Protein AF-A0A846A8C5-F1 (afdb_monomer)

Sequence (74 aa):
MSGVPKFKKKGRDDSFTLDGSITVGFNRIKLPRIGWVKTYEILPDNVSPKSVTISRKSDRWFVSFTLRNYTSNY

Structure (mmCIF, N/CA/C/O backbone):
data_AF-A0A846A8C5-F1
#
_entry.id   AF-A0A846A8C5-F1
#
loop_
_atom_site.group_PDB
_atom_site.id
_atom_site.type_symbol
_atom_site.label_atom_id
_atom_site.label_alt_id
_atom_site.label_comp_id
_atom_site.label_asym_id
_atom_site.label_entity_id
_atom_site.label_seq_id
_atom_site.pdbx_PDB_ins_code
_ato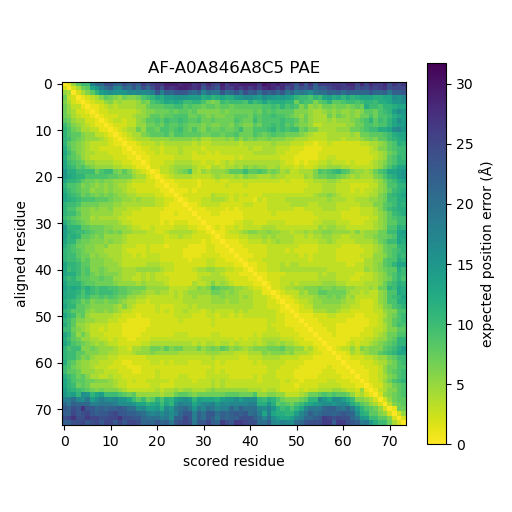m_site.Cartn_x
_atom_site.Cartn_y
_atom_site.Cartn_z
_atom_site.occupancy
_atom_site.B_iso_or_equiv
_atom_site.auth_seq_id
_atom_site.auth_comp_id
_atom_site.auth_asym_id
_atom_site.auth_atom_id
_atom_site.pdbx_PDB_model_num
ATOM 1 N N . MET A 1 1 ? 26.739 -15.735 -0.935 1.00 46.75 1 MET A N 1
ATOM 2 C CA . MET A 1 1 ? 26.327 -15.711 -2.356 1.00 46.75 1 MET A CA 1
ATOM 3 C C . MET A 1 1 ? 24.827 -15.475 -2.412 1.00 46.75 1 MET A C 1
ATOM 5 O O . MET A 1 1 ? 24.077 -16.312 -1.925 1.00 46.75 1 MET A O 1
ATOM 9 N N . SER A 1 2 ? 24.380 -14.324 -2.913 1.00 59.03 2 SER A N 1
ATOM 10 C CA . SER A 1 2 ? 22.957 -14.073 -3.164 1.00 59.03 2 SER A CA 1
ATOM 11 C C . SER A 1 2 ? 22.517 -14.936 -4.347 1.00 59.03 2 SER A C 1
ATOM 13 O O . SER A 1 2 ? 22.855 -14.645 -5.491 1.00 59.03 2 SER A O 1
ATOM 15 N N . GLY A 1 3 ? 21.857 -16.054 -4.042 1.00 76.94 3 GLY A N 1
ATOM 16 C CA . GLY A 1 3 ? 21.329 -16.986 -5.034 1.00 76.94 3 GLY A CA 1
ATOM 17 C C . GLY A 1 3 ? 20.189 -16.388 -5.860 1.00 76.94 3 GLY A C 1
ATOM 18 O O . GLY A 1 3 ? 19.626 -15.352 -5.508 1.00 76.94 3 GLY A O 1
ATOM 19 N N . VAL A 1 4 ? 19.860 -17.074 -6.955 1.00 86.31 4 VAL A N 1
ATOM 20 C CA . VAL A 1 4 ? 18.807 -16.702 -7.911 1.00 86.31 4 VAL A CA 1
ATOM 21 C C . VAL A 1 4 ? 17.478 -16.343 -7.221 1.00 86.31 4 VAL A C 1
ATOM 23 O O . VAL A 1 4 ? 17.148 -16.924 -6.178 1.00 86.31 4 VAL A O 1
ATOM 26 N N . PRO A 1 5 ? 16.702 -15.395 -7.782 1.00 87.88 5 PRO A N 1
ATOM 27 C CA . PRO A 1 5 ? 15.430 -14.985 -7.2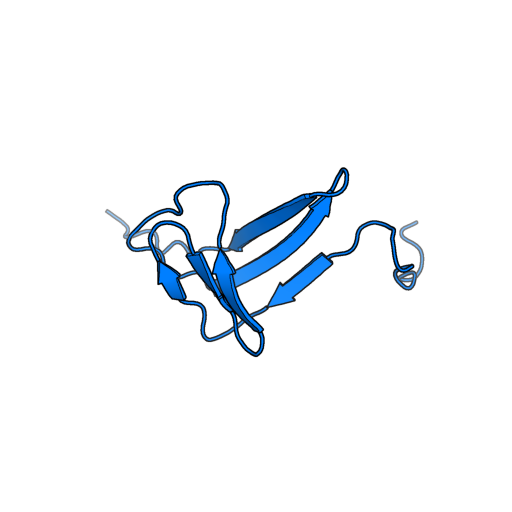03 1.00 87.88 5 PRO A CA 1
ATOM 28 C C . PRO A 1 5 ? 14.489 -16.185 -7.073 1.00 87.88 5 PRO A C 1
ATOM 30 O O . PRO A 1 5 ? 14.303 -16.963 -8.007 1.00 87.88 5 PRO A O 1
ATOM 33 N N . LYS A 1 6 ? 13.893 -16.340 -5.889 1.00 86.62 6 LYS A N 1
ATOM 34 C CA . LYS A 1 6 ? 12.912 -17.391 -5.611 1.00 86.62 6 LYS A CA 1
ATOM 35 C C . LYS A 1 6 ? 11.511 -16.840 -5.820 1.00 86.62 6 LYS A C 1
ATOM 37 O O . LYS A 1 6 ? 11.201 -15.739 -5.365 1.00 86.62 6 LYS A O 1
ATOM 42 N N . PHE A 1 7 ? 10.655 -17.628 -6.458 1.00 87.50 7 PHE A N 1
ATOM 43 C CA . PHE A 1 7 ? 9.241 -17.293 -6.566 1.00 87.50 7 PHE A CA 1
ATOM 44 C C . PHE A 1 7 ? 8.603 -17.166 -5.178 1.00 87.50 7 PHE A C 1
ATOM 46 O O . PHE A 1 7 ? 8.884 -17.953 -4.269 1.00 87.50 7 PHE A O 1
ATOM 53 N N . LYS A 1 8 ? 7.725 -16.170 -5.022 1.00 85.44 8 LYS A N 1
ATOM 54 C CA . LYS A 1 8 ? 6.927 -16.004 -3.805 1.00 85.44 8 LYS A CA 1
ATOM 55 C C . LYS A 1 8 ? 5.928 -17.155 -3.666 1.00 85.44 8 LYS A C 1
ATOM 57 O O . LYS A 1 8 ? 5.316 -17.578 -4.645 1.00 85.44 8 LYS A O 1
ATOM 62 N N . LYS A 1 9 ? 5.726 -17.626 -2.434 1.00 88.94 9 LYS A N 1
ATOM 63 C CA . LYS A 1 9 ? 4.694 -18.612 -2.086 1.00 88.94 9 LYS A CA 1
ATOM 64 C C . LYS A 1 9 ? 3.499 -17.889 -1.467 1.00 88.94 9 LYS A C 1
ATOM 66 O O . LYS A 1 9 ? 3.686 -17.080 -0.568 1.00 88.94 9 LYS A O 1
ATOM 71 N N . LYS A 1 10 ? 2.284 -18.215 -1.911 1.00 86.75 10 LYS A N 1
ATOM 72 C CA . LYS A 1 10 ? 1.038 -17.670 -1.348 1.00 86.75 10 LYS A CA 1
ATOM 73 C C . LYS A 1 10 ? 0.943 -17.955 0.157 1.00 86.75 10 LYS A C 1
ATOM 75 O O . LYS A 1 10 ? 1.237 -19.073 0.583 1.00 86.75 10 LYS A O 1
ATOM 80 N N . GLY A 1 11 ? 0.509 -16.968 0.938 1.00 85.12 11 GLY A N 1
ATOM 81 C CA . GLY A 1 11 ? 0.364 -17.080 2.392 1.00 85.12 11 GLY A CA 1
ATOM 82 C C . GLY A 1 11 ? 1.662 -16.839 3.164 1.00 85.12 11 GLY A C 1
ATOM 83 O O . GLY A 1 11 ? 1.664 -16.927 4.389 1.00 85.12 11 GLY A O 1
ATOM 84 N N . ARG A 1 12 ? 2.764 -16.533 2.469 1.00 85.94 12 ARG A N 1
ATOM 85 C CA . ARG A 1 12 ? 4.040 -16.155 3.072 1.00 85.94 12 ARG A CA 1
ATOM 86 C C . ARG A 1 12 ? 4.495 -14.827 2.484 1.00 85.94 12 ARG A C 1
ATOM 88 O O . ARG A 1 12 ? 4.756 -14.746 1.287 1.00 85.94 12 ARG A O 1
ATOM 95 N N . ASP A 1 13 ? 4.629 -13.819 3.344 1.00 88.00 13 ASP A N 1
ATOM 96 C CA . ASP A 1 13 ? 5.103 -12.482 2.968 1.00 88.00 13 ASP A CA 1
ATOM 97 C C . ASP A 1 13 ? 4.310 -11.897 1.777 1.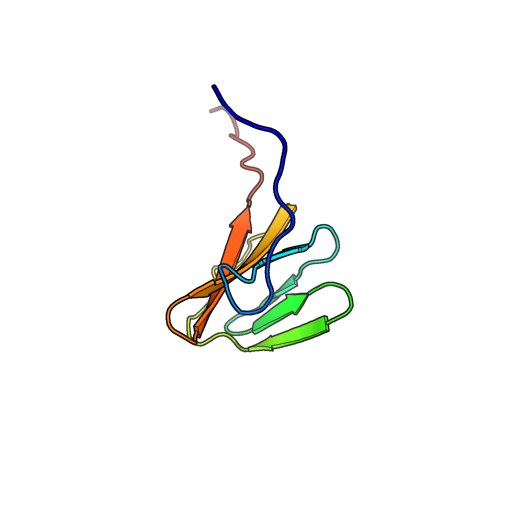00 88.00 13 ASP A C 1
ATOM 99 O O . ASP A 1 13 ? 4.871 -11.331 0.828 1.00 88.00 13 ASP A O 1
ATOM 103 N N . ASP A 1 14 ? 2.980 -12.082 1.816 1.00 92.62 14 ASP A N 1
ATOM 104 C CA . ASP A 1 14 ? 2.069 -11.606 0.777 1.00 92.62 14 ASP A CA 1
ATOM 105 C C . ASP A 1 14 ? 2.162 -10.078 0.709 1.00 92.62 14 ASP A C 1
ATOM 107 O O . ASP A 1 14 ? 1.807 -9.367 1.651 1.00 92.62 14 ASP A O 1
ATOM 111 N N . SER A 1 15 ? 2.663 -9.562 -0.409 1.00 94.56 15 SER A N 1
ATOM 112 C CA . SER A 1 15 ? 2.747 -8.127 -0.642 1.00 94.56 15 SER A CA 1
ATOM 113 C C . SER A 1 15 ? 2.728 -7.787 -2.119 1.00 94.56 15 SER A C 1
ATOM 115 O O . SER A 1 15 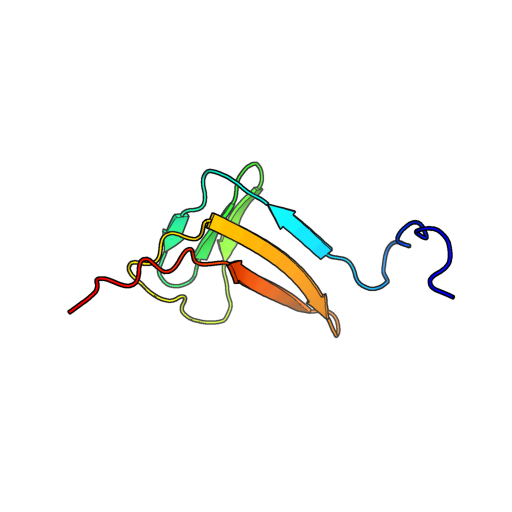? 3.227 -8.555 -2.950 1.00 94.56 15 SER A O 1
ATOM 117 N N . PHE A 1 16 ? 2.168 -6.621 -2.421 1.00 92.38 16 PHE A N 1
ATOM 118 C CA . PHE A 1 16 ? 2.127 -6.045 -3.754 1.00 92.38 16 PHE A CA 1
ATOM 119 C C . PHE A 1 16 ? 2.336 -4.534 -3.683 1.00 92.38 16 PHE A C 1
ATOM 121 O O . PHE A 1 16 ? 1.900 -3.871 -2.741 1.00 92.38 16 PHE A O 1
ATOM 128 N N . THR A 1 17 ? 3.012 -4.002 -4.694 1.00 94.31 17 THR A N 1
ATOM 129 C CA . THR A 1 17 ? 3.291 -2.574 -4.832 1.00 94.31 17 THR A CA 1
ATOM 130 C C . THR A 1 17 ? 2.539 -2.057 -6.044 1.00 94.31 17 THR A C 1
ATOM 132 O O . THR A 1 17 ? 2.548 -2.687 -7.102 1.00 94.31 17 THR A O 1
ATOM 135 N N . LEU A 1 18 ? 1.847 -0.940 -5.862 1.00 93.38 18 LEU A N 1
ATOM 136 C CA . LEU A 1 18 ? 1.086 -0.257 -6.891 1.00 93.38 18 LEU A CA 1
ATOM 137 C C . LEU A 1 18 ? 1.670 1.135 -7.092 1.00 93.38 18 LEU A C 1
ATOM 139 O O . LEU A 1 18 ? 1.845 1.891 -6.134 1.00 93.38 18 LEU A O 1
ATOM 143 N N . ASP A 1 19 ? 1.890 1.464 -8.356 1.00 91.00 19 ASP A N 1
ATOM 144 C CA . ASP A 1 19 ? 2.275 2.794 -8.807 1.00 91.00 19 ASP A CA 1
ATOM 145 C C . ASP A 1 19 ? 1.093 3.432 -9.552 1.00 91.00 19 ASP A C 1
ATOM 147 O O . ASP A 1 19 ? 0.219 2.733 -10.080 1.00 91.00 19 ASP A O 1
ATOM 151 N N . GLY A 1 20 ? 1.067 4.764 -9.624 1.00 86.31 20 GLY A N 1
ATOM 152 C CA . GLY A 1 20 ? 0.109 5.508 -10.445 1.00 86.31 20 GLY A CA 1
ATOM 153 C C . GLY A 1 20 ? -0.925 6.295 -9.641 1.00 86.31 20 GLY A C 1
ATOM 154 O O . GLY A 1 20 ? -0.581 6.986 -8.687 1.00 86.31 20 GLY A O 1
ATOM 155 N N . SER A 1 21 ? -2.192 6.247 -10.069 1.00 88.81 21 SER A N 1
ATOM 156 C CA . SER A 1 21 ? -3.270 7.087 -9.529 1.00 88.81 21 SER A CA 1
ATOM 157 C C . SER A 1 21 ? -3.684 6.640 -8.124 1.00 88.81 21 SER A C 1
ATOM 159 O O . SER A 1 21 ? -4.576 5.801 -7.958 1.00 88.81 21 SER A O 1
ATOM 161 N N . ILE A 1 22 ? -3.019 7.203 -7.122 1.00 92.19 22 ILE A N 1
ATOM 162 C CA . ILE A 1 22 ? -3.256 6.946 -5.706 1.00 92.19 22 ILE A CA 1
ATOM 163 C C . ILE A 1 22 ? -3.828 8.220 -5.091 1.00 92.19 22 ILE A C 1
ATOM 165 O O . ILE A 1 22 ? -3.260 9.298 -5.244 1.00 92.19 22 ILE A O 1
ATOM 169 N N . THR A 1 23 ? -4.956 8.105 -4.393 1.00 92.00 23 THR A N 1
ATOM 170 C CA . THR A 1 23 ? -5.565 9.234 -3.675 1.00 92.00 23 THR A CA 1
ATOM 171 C C . THR A 1 23 ? -5.687 8.881 -2.207 1.00 92.00 23 THR A C 1
ATOM 173 O O . THR A 1 23 ? -6.282 7.859 -1.863 1.00 92.00 23 THR A O 1
ATOM 176 N N . VAL A 1 24 ? -5.137 9.724 -1.340 1.00 92.50 24 VAL A N 1
ATOM 177 C CA . VAL A 1 24 ? -5.242 9.567 0.110 1.00 92.50 24 VAL A CA 1
ATOM 178 C C . VAL A 1 24 ? -6.396 10.435 0.602 1.00 92.50 24 VAL A C 1
ATOM 180 O O . VAL A 1 24 ? -6.467 11.616 0.282 1.00 92.50 24 VAL A O 1
ATOM 183 N N . GLY A 1 25 ? -7.338 9.826 1.314 1.00 91.88 25 GLY A N 1
ATOM 184 C CA . GLY A 1 25 ? -8.349 10.531 2.096 1.00 91.88 25 GLY A CA 1
ATOM 185 C C . GLY A 1 25 ? -8.147 10.255 3.584 1.00 91.88 25 GLY A C 1
ATOM 186 O O . GLY A 1 25 ? -7.274 9.481 3.958 1.00 91.88 25 GLY A O 1
ATOM 187 N N . PHE A 1 26 ? -9.012 10.823 4.424 1.00 92.44 26 PHE A N 1
ATOM 188 C CA . PHE A 1 26 ? -8.852 10.817 5.883 1.00 92.44 26 PHE A CA 1
ATOM 189 C C . PHE A 1 26 ? -8.579 9.432 6.508 1.00 92.44 26 PHE A C 1
ATOM 191 O O . PHE A 1 26 ? -7.563 9.222 7.152 1.00 92.44 26 PHE A O 1
ATOM 198 N N . ASN A 1 27 ? -9.463 8.451 6.303 1.00 94.75 27 ASN A N 1
ATOM 199 C CA . ASN A 1 27 ? -9.308 7.078 6.821 1.00 94.75 27 ASN A CA 1
ATOM 200 C C . ASN A 1 27 ? -9.450 6.018 5.722 1.00 94.75 27 ASN A C 1
ATOM 202 O O . ASN A 1 27 ? -9.916 4.897 5.948 1.00 94.75 27 ASN A O 1
ATOM 206 N N . ARG A 1 28 ? -9.179 6.421 4.484 1.00 94.38 28 ARG A N 1
ATOM 207 C CA . ARG A 1 28 ? -9.351 5.573 3.313 1.00 94.38 28 ARG A CA 1
ATOM 208 C C . ARG A 1 28 ? -8.387 5.986 2.221 1.00 94.38 28 ARG A C 1
ATOM 210 O O . ARG A 1 28 ? -8.107 7.165 2.039 1.00 94.38 28 ARG A O 1
ATOM 217 N N . ILE A 1 29 ? -7.947 5.011 1.447 1.00 94.44 29 ILE A N 1
ATOM 218 C CA . ILE A 1 29 ? -7.051 5.200 0.316 1.00 94.44 29 ILE A CA 1
ATOM 219 C C . ILE A 1 29 ? -7.712 4.673 -0.952 1.00 94.44 29 ILE A C 1
ATOM 221 O O . ILE A 1 29 ? -8.322 3.606 -0.944 1.00 94.44 29 ILE A O 1
ATOM 225 N N . LYS A 1 30 ? -7.607 5.420 -2.048 1.00 93.94 30 LYS A N 1
ATOM 226 C CA . LYS A 1 30 ? -8.011 4.972 -3.377 1.00 93.94 30 LYS A CA 1
ATOM 227 C C . LYS A 1 30 ? -6.796 4.413 -4.098 1.00 93.94 30 LYS A C 1
ATOM 229 O O . LYS A 1 30 ? -5.835 5.136 -4.350 1.00 93.94 30 LYS A O 1
ATOM 234 N N . LEU A 1 31 ? -6.863 3.134 -4.434 1.00 93.50 31 LEU A N 1
ATOM 235 C CA . LEU A 1 31 ? -5.819 2.405 -5.140 1.00 93.50 31 LEU A CA 1
ATOM 236 C C . LEU A 1 31 ? -6.208 2.195 -6.607 1.00 93.50 31 LEU A C 1
ATOM 238 O O . LEU A 1 31 ? -7.399 2.032 -6.910 1.00 93.50 31 LEU A O 1
ATOM 242 N N . PRO A 1 32 ? -5.229 2.117 -7.522 1.00 90.44 32 PRO A N 1
ATOM 243 C CA . PRO A 1 32 ? -5.506 1.766 -8.905 1.00 90.44 32 PRO A CA 1
ATOM 244 C C . PRO A 1 32 ? -6.106 0.355 -8.975 1.00 90.44 32 PRO A C 1
ATOM 246 O O . PRO A 1 32 ? -5.632 -0.569 -8.315 1.00 90.44 32 PRO A O 1
ATOM 249 N N . ARG A 1 33 ? -7.166 0.193 -9.778 1.00 88.19 33 ARG A N 1
ATOM 250 C CA . ARG A 1 33 ? -7.927 -1.057 -10.016 1.00 88.19 33 ARG A CA 1
ATOM 251 C C . ARG A 1 33 ? -8.713 -1.629 -8.825 1.00 88.19 33 ARG A C 1
ATOM 253 O O . ARG A 1 33 ? -9.737 -2.255 -9.060 1.00 88.19 33 ARG A O 1
ATOM 260 N N . ILE A 1 34 ? -8.280 -1.410 -7.584 1.00 91.06 34 ILE A N 1
ATOM 261 C CA . ILE A 1 34 ? -8.975 -1.891 -6.374 1.00 91.06 34 ILE A CA 1
ATOM 262 C C . ILE A 1 34 ? -10.069 -0.904 -5.933 1.00 91.06 34 ILE A C 1
ATOM 264 O O . ILE A 1 34 ? -11.121 -1.319 -5.458 1.00 91.06 34 ILE A O 1
ATOM 268 N N . GLY A 1 35 ? -9.846 0.403 -6.109 1.00 93.94 35 GLY A N 1
ATOM 269 C CA . GLY A 1 35 ? -10.769 1.440 -5.647 1.00 93.94 35 GLY A CA 1
ATOM 270 C C . GLY A 1 35 ? -10.508 1.861 -4.199 1.00 93.94 35 GLY A C 1
ATOM 271 O O . GLY A 1 35 ? -9.361 1.886 -3.756 1.00 93.94 35 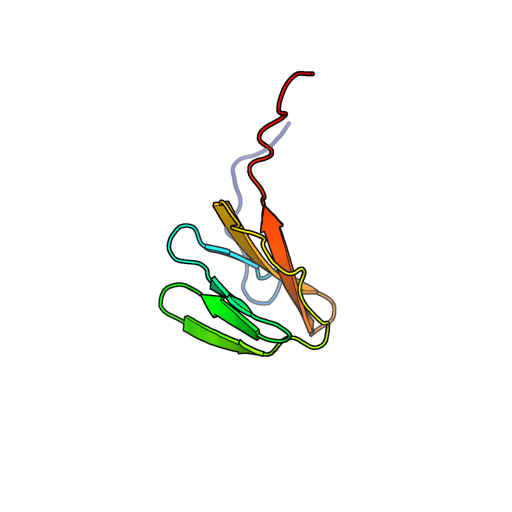GLY A O 1
ATOM 272 N N . TRP A 1 36 ? -11.561 2.265 -3.484 1.00 95.19 36 TRP A N 1
ATOM 273 C CA . TRP A 1 36 ? -11.458 2.760 -2.108 1.00 95.19 36 TRP A CA 1
ATOM 274 C C . TRP A 1 36 ? -11.296 1.622 -1.098 1.00 95.19 36 TRP A C 1
ATOM 276 O O . TRP A 1 36 ? -12.121 0.716 -1.034 1.00 95.19 36 TRP A O 1
ATOM 286 N N . VAL A 1 37 ? -10.277 1.729 -0.250 1.00 94.31 37 VAL A N 1
ATOM 287 C CA . VAL A 1 37 ? -9.982 0.809 0.850 1.00 94.31 37 VAL A CA 1
ATOM 288 C C . VAL A 1 37 ? -9.952 1.599 2.151 1.00 94.31 37 VAL A C 1
ATOM 290 O O . VAL A 1 37 ? -9.310 2.644 2.224 1.00 94.31 37 VAL A O 1
ATOM 293 N N . LYS A 1 38 ? -10.650 1.115 3.180 1.00 95.06 38 LYS A N 1
ATOM 294 C CA . LYS A 1 38 ? -10.681 1.742 4.506 1.00 95.06 38 LYS A CA 1
ATOM 295 C C . LYS A 1 38 ? -9.478 1.293 5.337 1.00 95.06 38 LYS A C 1
ATOM 297 O O . LYS A 1 38 ? -9.151 0.108 5.350 1.00 95.06 38 LYS A O 1
ATOM 302 N N . THR A 1 39 ? -8.852 2.225 6.042 1.00 94.94 39 THR A N 1
ATOM 303 C CA . THR A 1 39 ? -7.759 1.963 6.984 1.00 94.94 39 THR A CA 1
ATOM 304 C C . THR A 1 39 ? -8.254 2.085 8.422 1.00 94.94 39 THR A C 1
ATOM 306 O O . THR A 1 39 ? -9.265 2.735 8.698 1.00 94.94 39 THR A O 1
ATOM 309 N N . TYR A 1 40 ? -7.562 1.415 9.345 1.00 93.00 40 TYR A N 1
ATOM 310 C CA . TYR A 1 40 ? -7.825 1.559 10.780 1.00 93.00 40 TYR A CA 1
ATOM 311 C C . TYR A 1 40 ? -7.292 2.889 11.317 1.00 93.00 40 TYR A C 1
ATOM 313 O O . TYR A 1 40 ? -7.934 3.514 12.155 1.00 93.00 40 TYR A O 1
ATOM 321 N N . GLU A 1 41 ? -6.136 3.316 10.814 1.00 92.06 41 GLU A N 1
ATOM 322 C CA . GLU A 1 41 ? -5.485 4.568 11.189 1.00 92.06 41 GLU A CA 1
ATOM 323 C C . GLU A 1 41 ? -5.922 5.713 10.267 1.00 92.06 41 GLU A C 1
ATOM 325 O O . GLU A 1 41 ? -6.280 5.491 9.101 1.00 92.06 41 GLU A O 1
ATOM 330 N N . ILE A 1 42 ? -5.877 6.933 10.807 1.00 92.81 42 ILE A N 1
ATOM 331 C CA . ILE A 1 42 ? -6.015 8.168 10.032 1.00 92.81 42 ILE A CA 1
ATOM 332 C C . ILE A 1 42 ? -4.745 8.327 9.200 1.00 92.81 42 ILE A C 1
ATOM 334 O O . ILE A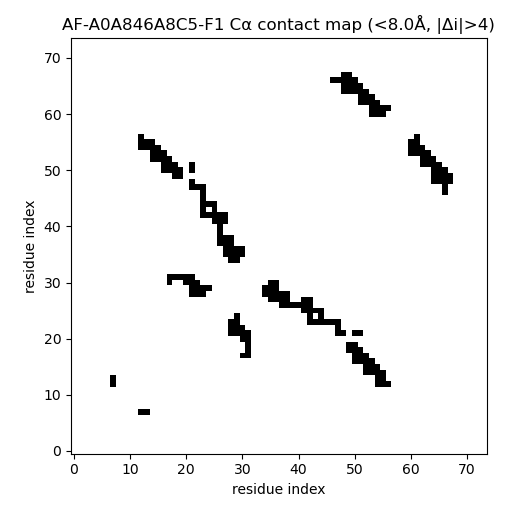 1 42 ? -3.632 8.196 9.710 1.00 92.81 42 ILE A O 1
ATOM 338 N N . LEU A 1 43 ? -4.923 8.565 7.908 1.00 92.00 43 LEU A N 1
ATOM 339 C CA . LEU A 1 43 ? -3.831 8.728 6.967 1.00 92.00 43 LEU A CA 1
ATOM 340 C C . LEU A 1 43 ? -3.340 10.179 6.972 1.00 92.00 43 LEU A C 1
ATOM 342 O O . LEU A 1 43 ? -4.116 11.087 7.264 1.00 92.00 43 LEU A O 1
ATOM 346 N N . PRO A 1 44 ? -2.058 10.412 6.647 1.00 87.81 44 PRO A N 1
ATOM 347 C CA . PRO A 1 44 ? -1.535 11.763 6.542 1.00 87.81 44 PRO A CA 1
ATOM 348 C C . PRO A 1 44 ? -2.256 12.541 5.437 1.00 87.81 44 PRO A C 1
ATOM 350 O O . PRO A 1 44 ? -2.433 12.044 4.322 1.00 87.81 44 PRO A O 1
ATOM 353 N N . ASP A 1 45 ? -2.636 13.776 5.750 1.00 84.06 45 ASP A N 1
ATOM 354 C CA . ASP A 1 45 ? -3.261 14.687 4.797 1.00 84.06 45 ASP A CA 1
ATOM 355 C C . ASP A 1 45 ? -2.215 15.346 3.885 1.00 84.06 45 ASP A C 1
ATOM 357 O O . ASP A 1 45 ? -1.033 15.442 4.219 1.00 84.06 45 ASP A O 1
ATOM 361 N N . ASN A 1 46 ? -2.661 15.823 2.720 1.00 84.12 46 ASN A N 1
ATOM 362 C CA . ASN A 1 46 ? -1.845 16.554 1.739 1.00 84.12 46 ASN A CA 1
ATOM 363 C C . ASN A 1 46 ? -0.597 15.809 1.230 1.00 84.12 46 ASN A C 1
ATOM 365 O O . ASN A 1 46 ? 0.350 16.431 0.748 1.00 84.12 46 ASN A O 1
ATOM 369 N N . VAL A 1 47 ? -0.596 14.474 1.280 1.00 86.31 47 VAL A N 1
ATOM 370 C CA . VAL A 1 47 ? 0.460 13.663 0.667 1.00 86.31 47 VAL A CA 1
ATOM 371 C C . VAL A 1 47 ? 0.032 13.146 -0.703 1.00 86.31 47 VAL A C 1
ATOM 373 O O . VAL A 1 47 ? -1.087 12.671 -0.893 1.00 86.31 47 VAL A O 1
ATOM 376 N N . SER A 1 48 ? 0.962 13.182 -1.658 1.00 87.88 48 SER A N 1
ATOM 377 C CA . SER A 1 48 ? 0.819 12.527 -2.962 1.00 87.88 48 SER A CA 1
ATOM 378 C C . SER A 1 48 ? 1.893 11.444 -3.099 1.00 87.88 48 SER A C 1
ATOM 380 O O . SER A 1 48 ? 3.020 11.743 -3.510 1.00 87.88 48 SER A O 1
ATOM 382 N N . PRO A 1 49 ? 1.590 10.186 -2.731 1.00 90.00 49 PRO A N 1
ATOM 383 C CA . PRO A 1 49 ? 2.547 9.092 -2.812 1.00 90.00 49 PRO A CA 1
ATOM 384 C C . PRO A 1 49 ? 2.936 8.793 -4.257 1.00 90.00 49 PRO A C 1
ATOM 386 O O . PRO A 1 49 ? 2.088 8.778 -5.146 1.00 90.00 49 PRO A O 1
ATOM 389 N N . LYS A 1 50 ? 4.217 8.492 -4.486 1.00 90.75 50 LYS A N 1
ATOM 390 C CA . LYS A 1 50 ? 4.689 7.980 -5.780 1.00 90.75 50 LYS A CA 1
ATOM 391 C C . LYS A 1 50 ? 4.223 6.540 -5.986 1.00 90.75 50 LYS A C 1
ATOM 393 O O . LYS A 1 50 ? 3.805 6.168 -7.078 1.00 90.75 50 LYS A O 1
ATOM 398 N N . SER A 1 51 ? 4.326 5.748 -4.924 1.00 93.19 51 SER A N 1
ATOM 399 C CA . SER A 1 51 ? 3.924 4.351 -4.900 1.00 93.19 51 SER A CA 1
ATOM 400 C C . SER A 1 51 ? 3.403 3.958 -3.528 1.00 93.19 51 SER A C 1
ATOM 402 O O . SER A 1 51 ? 3.712 4.591 -2.509 1.00 93.19 51 SER A O 1
ATOM 404 N N . VAL A 1 52 ? 2.597 2.900 -3.507 1.00 94.19 52 VAL A N 1
ATOM 405 C CA . VAL A 1 52 ? 2.049 2.309 -2.290 1.00 94.19 52 VAL A CA 1
ATOM 406 C C . VAL A 1 52 ? 2.310 0.816 -2.286 1.00 94.19 52 VAL A C 1
ATOM 408 O O . VAL A 1 52 ? 2.037 0.125 -3.262 1.00 94.19 52 VAL A O 1
ATOM 411 N N . THR A 1 53 ? 2.808 0.308 -1.165 1.00 95.50 53 THR A N 1
ATOM 412 C CA . THR A 1 53 ? 2.971 -1.128 -0.937 1.00 95.50 53 THR A CA 1
ATOM 413 C C . THR A 1 53 ? 1.967 -1.601 0.093 1.00 95.50 53 THR A C 1
ATOM 415 O O . THR A 1 53 ? 1.862 -1.029 1.176 1.00 95.50 53 THR A O 1
ATOM 418 N N . ILE A 1 54 ? 1.252 -2.668 -0.242 1.00 94.44 54 ILE A N 1
ATOM 419 C CA . ILE A 1 54 ? 0.328 -3.350 0.652 1.00 94.44 54 ILE A CA 1
ATOM 420 C C . ILE A 1 54 ? 0.939 -4.687 1.025 1.00 94.44 54 ILE A C 1
ATOM 422 O O . ILE A 1 54 ? 1.331 -5.457 0.148 1.00 94.44 54 ILE A O 1
ATOM 426 N N . SER A 1 55 ? 1.050 -4.956 2.321 1.00 96.19 55 SER A N 1
ATOM 427 C CA . SER A 1 55 ? 1.675 -6.172 2.837 1.00 96.19 55 SER A CA 1
ATOM 428 C C . SER A 1 55 ? 0.843 -6.805 3.941 1.00 96.19 55 SER A C 1
ATOM 430 O O . SER A 1 55 ? 0.209 -6.115 4.740 1.00 96.19 55 SER A O 1
ATOM 432 N N . ARG A 1 56 ? 0.838 -8.137 3.985 1.00 94.94 56 ARG A N 1
ATOM 433 C CA . ARG A 1 56 ? 0.188 -8.913 5.036 1.00 94.94 56 ARG A CA 1
ATOM 434 C C . ARG A 1 56 ? 1.216 -9.331 6.082 1.00 94.94 56 ARG A C 1
ATOM 436 O O . ARG A 1 56 ? 2.193 -10.003 5.759 1.00 94.94 56 ARG A O 1
ATOM 443 N N . LYS A 1 57 ? 0.971 -8.981 7.344 1.00 92.69 57 LYS A N 1
ATOM 444 C CA . LYS A 1 57 ? 1.780 -9.391 8.501 1.00 92.69 57 LYS A CA 1
ATOM 445 C C . LYS A 1 57 ? 0.863 -9.734 9.671 1.00 92.69 57 LYS A C 1
ATOM 447 O O . LYS A 1 57 ? -0.056 -8.976 9.958 1.00 92.69 57 LYS A O 1
ATOM 452 N N . SER A 1 58 ? 1.103 -10.867 10.333 1.00 92.00 58 SER A N 1
ATOM 453 C CA . SER A 1 58 ? 0.308 -11.326 11.490 1.00 92.00 58 SER A CA 1
ATOM 454 C C . SER A 1 58 ? -1.209 -11.223 11.252 1.00 92.00 58 SER A C 1
ATOM 456 O O . SER A 1 58 ? -1.933 -10.634 12.051 1.00 92.00 58 SER A O 1
ATOM 458 N N . ASP A 1 59 ? -1.661 -11.711 10.090 1.00 90.06 59 ASP A N 1
ATOM 459 C CA . ASP A 1 59 ? -3.061 -11.679 9.632 1.00 90.06 59 ASP A CA 1
ATOM 460 C C . ASP A 1 59 ? -3.709 -10.298 9.464 1.00 90.06 59 ASP A C 1
ATOM 462 O O . ASP A 1 59 ? -4.926 -10.181 9.338 1.00 90.06 59 ASP A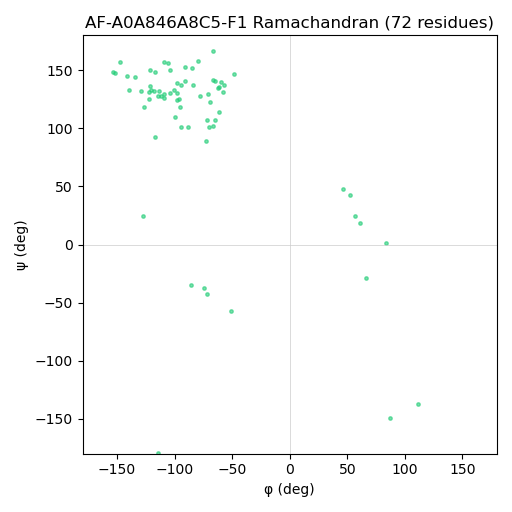 O 1
ATOM 466 N N . ARG A 1 60 ? -2.898 -9.244 9.367 1.00 93.12 60 ARG A N 1
ATOM 467 C CA . ARG A 1 60 ? -3.352 -7.879 9.086 1.00 93.12 60 ARG A CA 1
ATOM 468 C C . ARG A 1 60 ? -2.709 -7.336 7.823 1.00 93.12 60 ARG A C 1
ATOM 470 O O . ARG A 1 60 ? -1.583 -7.699 7.488 1.00 93.12 60 ARG A O 1
ATOM 477 N N . TRP A 1 61 ? -3.433 -6.457 7.142 1.00 93.88 61 TRP A N 1
ATOM 478 C CA . TRP A 1 61 ? -2.945 -5.737 5.972 1.00 93.88 61 TRP A CA 1
ATOM 479 C C . TRP A 1 61 ? -2.461 -4.349 6.374 1.00 93.88 61 TRP A C 1
ATOM 481 O O . TRP A 1 61 ? -3.178 -3.608 7.043 1.00 93.88 61 TRP A O 1
ATOM 491 N N . PHE A 1 62 ? -1.255 -4.009 5.940 1.00 94.56 62 PHE A N 1
ATOM 492 C CA . PHE A 1 62 ? -0.609 -2.729 6.189 1.00 94.56 62 PHE A CA 1
ATOM 493 C C . PHE A 1 62 ? -0.383 -1.999 4.874 1.00 94.56 62 PHE A C 1
ATOM 495 O O . PHE A 1 62 ? -0.162 -2.626 3.837 1.00 94.56 62 PHE A O 1
ATOM 502 N N . VAL A 1 63 ? -0.424 -0.671 4.937 1.00 93.44 63 VAL A N 1
ATOM 503 C CA . VAL A 1 63 ? -0.185 0.221 3.804 1.00 93.44 63 VAL A CA 1
ATOM 504 C C . VAL A 1 63 ? 1.087 1.008 4.087 1.00 93.4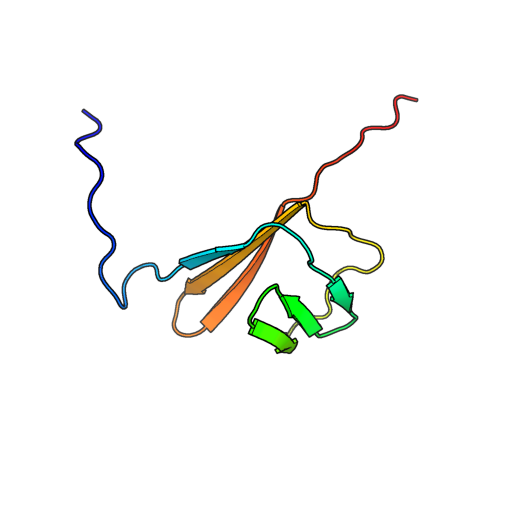4 63 VAL A C 1
ATOM 506 O O . VAL A 1 63 ? 1.225 1.607 5.149 1.00 93.44 63 VAL A O 1
ATOM 509 N N . SER A 1 64 ? 2.019 1.002 3.142 1.00 93.12 64 SER A N 1
ATOM 510 C CA . SER A 1 64 ? 3.248 1.788 3.194 1.00 93.12 64 SER A CA 1
ATOM 511 C C . SER A 1 64 ? 3.307 2.732 2.001 1.00 93.12 64 SER A C 1
ATOM 513 O O . SER A 1 64 ? 3.065 2.318 0.865 1.00 93.12 64 SER A O 1
ATOM 515 N N . PHE A 1 65 ? 3.633 3.995 2.263 1.00 91.62 65 PHE A N 1
ATOM 516 C CA . PHE A 1 65 ? 3.718 5.053 1.264 1.00 91.62 65 PHE A CA 1
ATOM 517 C C . PHE A 1 65 ? 5.175 5.351 0.939 1.00 91.62 65 PHE A C 1
ATOM 519 O O . PHE A 1 65 ? 5.974 5.613 1.834 1.00 91.62 65 PHE A O 1
ATOM 526 N N . THR A 1 66 ? 5.511 5.381 -0.347 1.00 91.88 66 THR A N 1
ATOM 527 C CA . THR A 1 66 ? 6.779 5.955 -0.799 1.00 91.88 66 THR A CA 1
ATOM 528 C C . THR A 1 66 ? 6.508 7.357 -1.315 1.00 91.88 66 THR A C 1
ATOM 530 O O . THR A 1 66 ? 5.874 7.545 -2.358 1.00 91.88 66 THR A O 1
ATOM 533 N N . LEU A 1 67 ? 6.975 8.354 -0.569 1.00 88.38 67 LEU A N 1
ATOM 534 C CA . LEU A 1 67 ? 6.885 9.756 -0.954 1.00 88.38 67 LEU A CA 1
ATOM 535 C C . LEU A 1 67 ? 8.135 10.152 -1.738 1.00 88.38 67 LEU A C 1
ATOM 537 O O . LEU A 1 67 ? 9.252 9.749 -1.410 1.00 88.38 67 LEU A O 1
ATOM 541 N N . ARG A 1 68 ? 7.952 10.962 -2.781 1.00 81.44 68 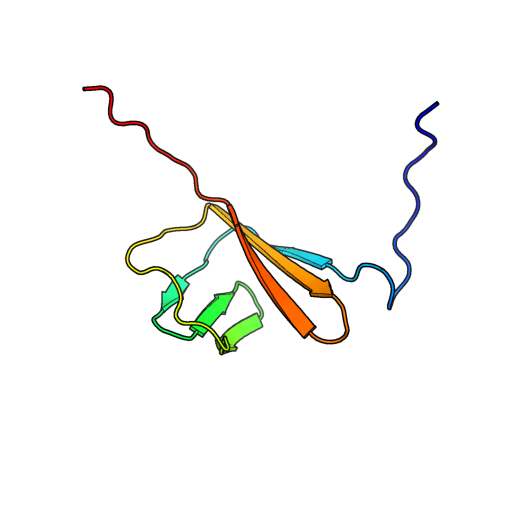ARG A N 1
ATOM 542 C CA . ARG A 1 68 ? 9.067 11.664 -3.412 1.00 81.44 68 ARG A CA 1
ATOM 543 C C . ARG A 1 68 ? 9.242 12.986 -2.673 1.00 81.44 68 ARG A C 1
ATOM 545 O O . ARG A 1 68 ? 8.478 13.914 -2.906 1.00 81.44 68 ARG A O 1
ATOM 552 N N . ASN A 1 69 ? 10.222 13.056 -1.780 1.00 73.81 69 ASN A N 1
ATOM 553 C CA . ASN A 1 69 ? 10.567 14.310 -1.117 1.00 73.81 69 ASN A CA 1
ATOM 554 C C . ASN A 1 69 ? 11.198 15.259 -2.143 1.00 73.81 69 ASN A C 1
ATOM 556 O O . ASN A 1 69 ? 12.198 14.913 -2.775 1.00 73.81 69 ASN A O 1
ATOM 560 N N . TYR A 1 70 ? 10.616 16.442 -2.310 1.00 65.19 70 TYR A N 1
ATOM 561 C CA . TYR A 1 70 ? 11.298 17.567 -2.935 1.00 65.19 70 TYR A CA 1
ATOM 562 C C . TYR A 1 70 ? 11.891 18.383 -1.797 1.00 65.19 70 TYR A C 1
ATOM 564 O O . TYR A 1 70 ? 11.171 19.100 -1.107 1.00 65.19 70 TYR A O 1
ATOM 572 N N . THR A 1 71 ? 13.188 18.239 -1.547 1.00 67.25 71 THR A N 1
ATOM 573 C CA . THR A 1 71 ? 13.879 19.179 -0.669 1.00 67.25 71 THR A CA 1
ATOM 574 C C . THR A 1 71 ? 13.846 20.534 -1.371 1.00 67.25 71 THR A C 1
ATOM 576 O O . THR A 1 71 ? 14.511 20.711 -2.392 1.00 67.25 71 THR A O 1
ATOM 579 N N . SER A 1 72 ? 13.029 21.472 -0.889 1.00 65.44 72 SER A N 1
ATOM 580 C CA . SER A 1 72 ? 13.193 22.871 -1.278 1.00 65.44 72 SER A CA 1
ATOM 581 C C . SER A 1 72 ? 14.451 23.350 -0.571 1.00 65.44 72 SER A C 1
ATOM 583 O O . SER A 1 72 ? 14.453 23.456 0.652 1.00 65.44 72 SER A O 1
ATOM 585 N N . ASN A 1 73 ? 15.531 23.542 -1.327 1.00 54.09 73 ASN A N 1
ATOM 586 C CA . ASN A 1 73 ? 16.764 24.107 -0.794 1.00 54.09 73 ASN A CA 1
ATOM 587 C C . ASN A 1 73 ? 16.485 25.564 -0.401 1.00 54.09 73 ASN A C 1
ATOM 589 O O . ASN A 1 73 ? 16.386 26.428 -1.273 1.00 54.09 73 ASN A O 1
ATOM 593 N N . TYR A 1 74 ? 16.309 25.788 0.897 1.00 52.62 74 TYR A N 1
ATOM 594 C CA . TYR A 1 74 ? 16.720 27.014 1.568 1.00 52.62 74 TYR A CA 1
ATOM 595 C C . TYR A 1 74 ? 17.997 26.702 2.339 1.00 52.62 74 TYR A C 1
ATOM 597 O O . TYR A 1 74 ? 18.052 25.597 2.929 1.00 52.62 74 TYR A O 1
#

Solvent-accessible surface area (backbone atoms only — not comparable to full-atom values): 4873 Å² total; per-residue (Å²): 132,91,69,80,90,74,83,84,53,90,91,49,80,45,64,54,74,48,71,63,73,56,46,68,44,62,44,32,38,34,42,70,97,76,39,79,43,80,50,96,56,76,46,75,78,97,59,73,48,55,32,39,37,40,36,48,56,94,94,39,82,46,81,44,75,43,67,76,83,76,81,78,88,123

Mean predicted aligned error: 6.26 Å

Secondary structure (DSSP, 8-state):
--PPPPPPPTTSS-EEEEES--EEETTEEEETTTEEEE-SSPPPTT---SEEEEEEETTEEEEEEE--------

Foldseek 3Di:
DPDDDDDDDPPPFDKDKAFDDWDADQQWIQGPPVGIDGHPHTDDPPFDFRMWMWTADPNDIDIDGHGDDDPPDD

pLDDT: mean 87.62, std 10.47, range [46.75, 96.19]

Nearest PDB structures (foldseek):
  8ex9-assembly1_A  TM=8.096E-01  e=3.085E-03  Deinococcus radiodurans R1 = ATCC 13939 = DSM 20539
  8bf8-assembly1_A  TM=7.578E-01  e=3.843E-02  Deinococcus radiodurans R1 = ATCC 13939 = DSM 20539
  1gcu-assembly1_A  TM=3.113E-01  e=3.317E+00  Rattus norvegicus
  1lc0-assembly1_A  TM=2.443E-01  e=3.729E+00  Rattus norvegicus

Radius of gyration: 15.09 Å; Cα contacts (8 Å, |Δi|>4): 111; chains: 1; bounding box: 38×46×22 Å